Protein AF-A0AAW8AM11-F1 (afdb_monomer_lite)

Organism: Klebsiella pneumoniae (NCBI:txid573)

InterPro domains:
  IPR050902 ABC Transporter Solute-Binding [PTHR30535] (2-83)

Sequence (86 aa):
WLDEIKERVATAPEEDRTKVYFEMATWPEGYSTCSEGSFGLHECIVTAGGINIFGDHNQSFFDVDPEAVMIRNPDVILNYGYGDYA

Secondary structure (DSSP, 8-state):
-HHHHHHHHHTS-GGGPPEEEEEETTSTTS-EEE-TTSTTHHHHHHHTT-EETTTT-SSSEEE--HHHHHHH--SEEEEES-SS--

Structure (mmCIF, N/CA/C/O backbone):
data_AF-A0AAW8AM11-F1
#
_entry.id   AF-A0AAW8AM11-F1
#
loop_
_atom_site.group_PDB
_atom_site.id
_atom_site.type_symbol
_atom_site.label_atom_id
_atom_site.label_alt_id
_atom_site.label_comp_id
_atom_site.label_asym_id
_atom_site.label_entity_id
_atom_site.label_seq_id
_atom_site.pdbx_PDB_ins_code
_atom_site.Cartn_x
_atom_site.Cartn_y
_atom_site.Cartn_z
_atom_site.occupancy
_atom_site.B_iso_or_equiv
_atom_site.auth_seq_id
_atom_site.auth_comp_id
_atom_site.auth_asym_id
_atom_site.auth_atom_id
_atom_site.pdbx_PDB_model_num
ATOM 1 N N . TRP A 1 1 ? -6.940 14.301 14.577 1.00 80.88 1 TRP A N 1
ATOM 2 C CA . TRP A 1 1 ? -7.297 13.784 13.240 1.00 80.88 1 TRP A CA 1
ATOM 3 C C . TRP A 1 1 ? -6.592 12.465 12.934 1.00 80.88 1 TRP A C 1
ATOM 5 O O . TRP A 1 1 ? -7.285 11.481 12.756 1.00 80.88 1 TRP A O 1
ATOM 15 N N . LEU A 1 2 ? -5.255 12.376 12.972 1.00 87.81 2 LEU A N 1
ATOM 16 C CA . LEU A 1 2 ? -4.545 11.088 12.874 1.00 87.81 2 LEU A CA 1
ATOM 17 C C . LEU A 1 2 ? -4.930 10.102 13.988 1.00 87.81 2 LEU A C 1
ATOM 19 O O . LEU A 1 2 ? -5.127 8.927 13.702 1.00 87.81 2 LEU A O 1
ATOM 23 N N . ASP A 1 3 ? -5.090 10.574 15.226 1.00 91.56 3 ASP A N 1
ATOM 24 C CA . ASP A 1 3 ? -5.520 9.708 16.337 1.00 91.56 3 ASP A CA 1
ATOM 25 C C . ASP A 1 3 ? -6.925 9.138 16.104 1.00 91.56 3 ASP A C 1
ATOM 27 O O . ASP A 1 3 ? -7.158 7.959 16.319 1.00 91.56 3 ASP A O 1
ATOM 31 N N . GLU A 1 4 ? -7.825 9.939 15.533 1.00 92.31 4 GLU A N 1
ATOM 32 C CA . GLU A 1 4 ? -9.188 9.525 15.179 1.00 92.31 4 GLU A CA 1
ATOM 33 C C . GLU A 1 4 ? -9.202 8.464 14.063 1.00 92.31 4 GLU A C 1
ATOM 35 O O . GLU A 1 4 ? -10.011 7.539 14.089 1.00 92.31 4 GLU A O 1
ATOM 40 N N . ILE A 1 5 ? -8.289 8.568 13.088 1.00 90.00 5 ILE A N 1
ATOM 41 C CA . ILE A 1 5 ? -8.103 7.537 12.055 1.00 90.00 5 ILE A C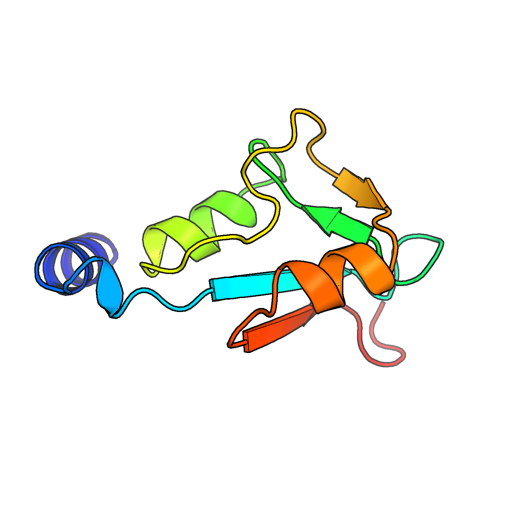A 1
ATOM 42 C C . ILE A 1 5 ? -7.622 6.240 12.707 1.00 90.00 5 ILE A C 1
ATOM 44 O O . ILE A 1 5 ? -8.214 5.190 12.476 1.00 90.00 5 ILE A O 1
ATOM 48 N N . LYS A 1 6 ? -6.596 6.315 13.563 1.00 89.00 6 LYS A N 1
ATOM 49 C CA . LYS A 1 6 ? -6.046 5.146 14.263 1.00 89.00 6 LYS A CA 1
ATOM 50 C C . LYS A 1 6 ? -7.083 4.467 15.152 1.00 89.00 6 LYS A C 1
ATOM 52 O O . LYS A 1 6 ? -7.173 3.246 15.137 1.00 89.00 6 LYS A O 1
ATOM 57 N N . GLU A 1 7 ? -7.880 5.241 15.885 1.00 91.62 7 GLU A N 1
ATOM 58 C CA . GLU A 1 7 ? -8.965 4.722 16.722 1.00 91.62 7 GLU A CA 1
ATOM 59 C C . GLU A 1 7 ? -10.017 3.984 15.891 1.00 91.62 7 GLU A C 1
ATOM 61 O O . GLU A 1 7 ? -10.394 2.866 16.236 1.00 91.62 7 GLU A O 1
ATOM 66 N N . ARG A 1 8 ? -10.452 4.557 14.760 1.00 89.50 8 ARG A N 1
ATOM 67 C CA . ARG A 1 8 ? -11.410 3.889 13.865 1.00 89.50 8 ARG A CA 1
ATOM 68 C C . ARG A 1 8 ? -10.832 2.617 13.254 1.00 89.50 8 ARG A C 1
ATOM 70 O O . ARG A 1 8 ? -11.482 1.576 13.298 1.00 89.50 8 ARG A O 1
ATOM 77 N N . VAL A 1 9 ? -9.609 2.678 12.732 1.00 90.25 9 VAL A N 1
ATOM 78 C CA . VAL A 1 9 ? -8.927 1.525 12.124 1.00 90.25 9 VAL A CA 1
ATOM 79 C C . VAL A 1 9 ? -8.704 0.404 13.143 1.00 90.25 9 VAL A C 1
ATOM 81 O O . VAL A 1 9 ? -8.882 -0.760 12.805 1.00 90.25 9 VAL A O 1
ATOM 84 N N . ALA A 1 10 ? -8.390 0.726 14.402 1.00 87.56 10 ALA A N 1
ATOM 85 C CA . ALA A 1 10 ? -8.216 -0.270 15.462 1.00 87.56 10 ALA A CA 1
ATOM 86 C C . ALA A 1 10 ? -9.500 -1.059 15.777 1.00 87.56 10 ALA A C 1
ATOM 88 O O . ALA A 1 10 ? -9.419 -2.174 16.287 1.00 87.56 10 ALA A O 1
ATOM 89 N N . THR A 1 11 ? -10.676 -0.495 15.478 1.00 88.75 11 THR A N 1
ATOM 90 C CA . THR A 1 11 ? -11.968 -1.184 15.640 1.00 88.75 11 THR A CA 1
ATOM 91 C C . THR A 1 11 ? -12.384 -2.012 14.423 1.00 88.75 11 THR A C 1
ATOM 93 O O . THR A 1 11 ? -13.341 -2.778 14.525 1.00 88.75 11 THR A O 1
ATOM 96 N N . ALA A 1 12 ? -11.688 -1.878 13.289 1.00 86.50 12 ALA A N 1
ATOM 97 C CA . ALA A 1 12 ? -11.989 -2.633 12.078 1.00 86.50 12 ALA A CA 1
ATOM 98 C C . ALA A 1 12 ? -11.430 -4.070 12.170 1.00 86.50 12 ALA A C 1
ATOM 100 O O . ALA A 1 12 ? -10.262 -4.243 12.540 1.00 86.50 12 ALA A O 1
ATOM 101 N N . PRO A 1 13 ? -12.222 -5.104 11.825 1.00 88.19 13 PRO A N 1
ATOM 102 C CA . PRO A 1 13 ? -11.740 -6.479 11.729 1.00 88.19 13 PRO A CA 1
ATOM 103 C C . PRO A 1 13 ? -10.574 -6.616 10.746 1.00 88.19 13 PRO A C 1
ATOM 105 O O . PRO A 1 13 ? -10.531 -5.947 9.715 1.00 88.19 13 PRO A O 1
ATOM 108 N N . GLU A 1 14 ? -9.632 -7.519 11.030 1.00 82.56 14 GLU A N 1
ATOM 109 C CA . GLU A 1 14 ? -8.500 -7.754 10.120 1.00 82.56 14 GLU A CA 1
ATOM 110 C C . GLU A 1 14 ? -8.938 -8.327 8.767 1.00 82.56 14 GLU A C 1
ATOM 112 O O . GLU A 1 14 ? -8.302 -8.050 7.754 1.00 82.56 14 GLU A O 1
ATOM 117 N N . GLU A 1 15 ? -10.039 -9.079 8.750 1.00 85.19 15 GLU A N 1
ATOM 118 C CA . GLU A 1 15 ? -10.655 -9.640 7.541 1.00 85.19 15 GLU A CA 1
ATOM 119 C C . GLU A 1 15 ? -11.252 -8.579 6.606 1.00 85.19 15 GLU A C 1
ATOM 121 O O . GLU A 1 15 ? -11.329 -8.810 5.402 1.00 85.19 15 GLU A O 1
ATOM 126 N N . ASP A 1 16 ? -11.592 -7.402 7.140 1.00 86.75 16 ASP A N 1
ATOM 127 C CA . ASP A 1 16 ? -12.145 -6.281 6.373 1.00 86.75 16 ASP A CA 1
ATOM 128 C C . ASP A 1 16 ? -11.052 -5.341 5.839 1.00 86.75 16 ASP A C 1
ATOM 130 O O . ASP A 1 16 ? -11.342 -4.351 5.157 1.00 86.75 16 ASP A O 1
ATOM 134 N N . ARG A 1 17 ? -9.775 -5.613 6.144 1.00 89.38 17 ARG A N 1
ATOM 135 C CA . ARG A 1 17 ? -8.670 -4.777 5.672 1.00 89.38 17 ARG A CA 1
ATOM 136 C C . ARG A 1 17 ? -8.496 -4.927 4.168 1.00 89.38 17 ARG A C 1
ATOM 138 O O . ARG A 1 17 ? -8.172 -5.995 3.654 1.00 89.38 17 ARG A O 1
ATOM 145 N N . THR A 1 18 ? -8.637 -3.811 3.466 1.00 93.19 18 THR A N 1
ATOM 146 C CA . THR A 1 18 ? -8.482 -3.736 2.014 1.00 93.19 18 THR A CA 1
ATOM 147 C C . THR A 1 18 ? -7.044 -4.043 1.597 1.00 93.19 18 THR A C 1
ATOM 149 O O . THR A 1 18 ? -6.106 -3.393 2.066 1.00 93.19 18 THR A O 1
ATOM 152 N N . LYS A 1 19 ? -6.860 -4.989 0.672 1.00 94.38 19 LYS A N 1
ATOM 153 C CA . LYS A 1 19 ? -5.581 -5.235 -0.004 1.00 94.38 19 LYS A CA 1
ATOM 154 C C . LYS A 1 19 ? -5.347 -4.158 -1.056 1.00 94.38 19 LYS A C 1
ATOM 156 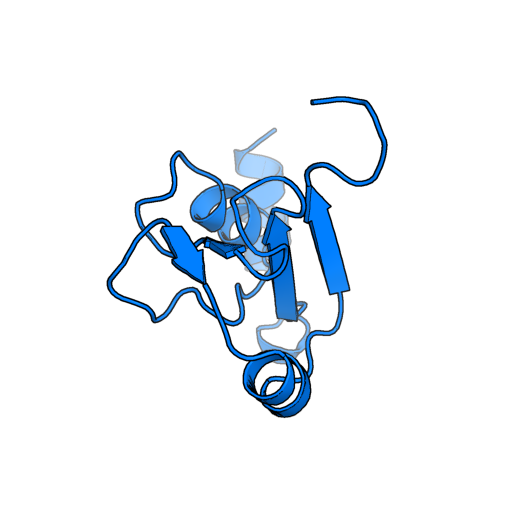O O . LYS A 1 19 ? -6.122 -4.022 -2.002 1.00 94.38 19 LYS A O 1
ATOM 161 N N . VAL A 1 20 ? -4.265 -3.410 -0.901 1.00 94.44 20 VAL A N 1
ATOM 162 C CA . VAL A 1 20 ? -3.921 -2.264 -1.740 1.00 94.44 20 VAL A CA 1
ATOM 163 C C . VAL A 1 20 ? -2.647 -2.560 -2.515 1.00 94.44 20 VAL A C 1
ATOM 165 O O . VAL A 1 20 ? -1.622 -2.910 -1.927 1.00 94.44 20 VAL A O 1
ATOM 168 N N . TYR A 1 21 ? -2.710 -2.372 -3.830 1.00 92.62 21 TYR A N 1
ATOM 169 C CA . TYR A 1 21 ? -1.543 -2.279 -4.702 1.00 92.62 21 TYR A CA 1
ATOM 170 C C . TYR A 1 21 ? -1.257 -0.811 -5.010 1.00 92.62 21 TYR A C 1
ATOM 172 O O . TYR A 1 21 ? -2.169 -0.082 -5.398 1.00 92.62 21 TYR A O 1
ATOM 180 N N . PHE A 1 22 ? -0.014 -0.373 -4.823 1.00 90.50 22 PHE A N 1
ATOM 181 C CA . PHE A 1 22 ? 0.422 0.971 -5.189 1.00 90.50 22 PHE A CA 1
ATOM 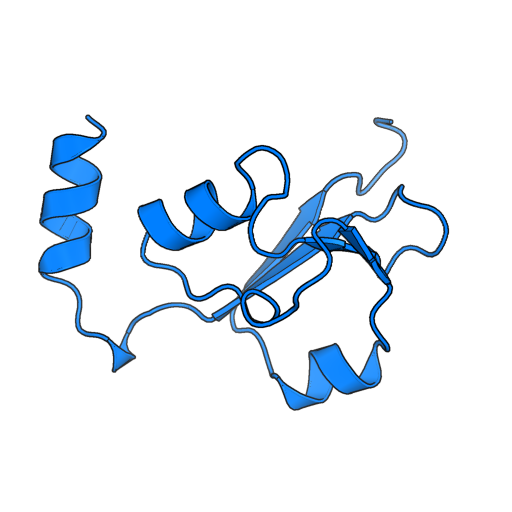182 C C . PHE A 1 22 ? 1.330 0.885 -6.412 1.00 90.50 22 PHE A C 1
ATOM 184 O O . PHE A 1 22 ? 2.400 0.289 -6.345 1.00 90.50 22 PHE A O 1
ATOM 191 N N . GLU A 1 23 ? 0.895 1.486 -7.510 1.00 88.12 23 GLU A N 1
ATOM 192 C CA . GLU A 1 23 ? 1.579 1.468 -8.797 1.00 88.12 23 GLU A CA 1
ATOM 193 C C . GLU A 1 23 ? 2.109 2.865 -9.111 1.00 88.12 23 GLU A C 1
ATOM 195 O O . GLU A 1 23 ? 1.357 3.837 -9.136 1.00 88.12 23 GLU A O 1
ATOM 200 N N . MET A 1 24 ? 3.409 2.976 -9.359 1.00 82.75 24 MET A N 1
ATOM 201 C CA . MET A 1 24 ? 4.056 4.182 -9.865 1.00 82.75 24 MET A CA 1
ATOM 202 C C . MET A 1 24 ? 4.231 4.045 -11.368 1.00 82.75 24 MET A C 1
ATOM 204 O O . MET A 1 24 ? 5.212 3.480 -11.846 1.00 82.75 24 MET A O 1
ATOM 208 N N . ALA A 1 25 ? 3.284 4.606 -12.114 1.00 66.12 25 ALA A N 1
ATOM 209 C CA . ALA A 1 25 ? 3.233 4.492 -13.567 1.00 66.12 25 ALA A CA 1
ATOM 210 C C . ALA A 1 25 ? 4.396 5.208 -14.285 1.00 66.12 25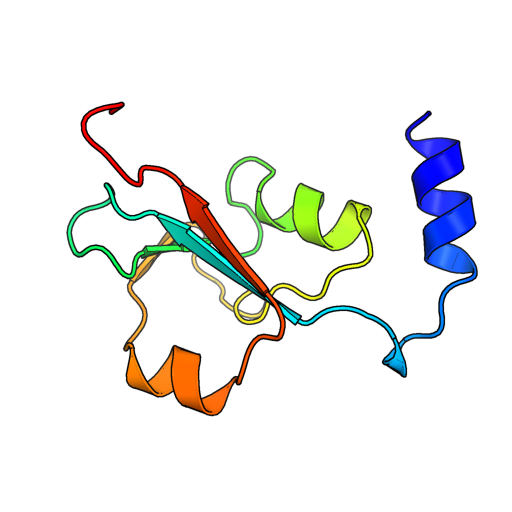 ALA A C 1
ATOM 212 O O . ALA A 1 25 ? 4.657 4.938 -15.454 1.00 66.12 25 ALA A O 1
ATOM 213 N N . THR A 1 26 ? 5.079 6.138 -13.608 1.00 64.50 26 THR A N 1
ATOM 214 C CA . THR A 1 26 ? 6.103 7.023 -14.196 1.00 64.50 26 THR A CA 1
ATOM 215 C C . THR A 1 26 ? 7.541 6.655 -13.818 1.00 64.50 26 THR A C 1
ATOM 217 O O . THR A 1 26 ? 8.483 7.277 -14.309 1.00 64.50 26 THR A O 1
ATOM 220 N N . TRP A 1 27 ? 7.729 5.639 -12.972 1.00 60.25 27 TRP A N 1
ATOM 221 C CA . TRP A 1 27 ? 9.031 5.040 -12.656 1.00 60.25 27 TRP A CA 1
ATOM 222 C C . TRP A 1 27 ? 9.224 3.819 -13.590 1.00 60.25 27 TRP A C 1
ATOM 224 O O . TRP A 1 27 ? 8.236 3.193 -13.969 1.00 60.25 27 TRP A O 1
ATOM 234 N N . PRO A 1 28 ? 10.444 3.551 -14.093 1.00 58.16 28 PRO A N 1
ATOM 235 C CA . PRO A 1 28 ? 10.789 3.449 -15.517 1.00 58.16 28 PRO A CA 1
ATOM 236 C C . PRO A 1 28 ? 10.076 2.375 -16.361 1.00 58.16 28 PRO A C 1
ATOM 238 O O . PRO A 1 28 ? 10.172 2.457 -17.584 1.00 58.16 28 PRO A O 1
ATOM 241 N N . GLU A 1 29 ? 9.354 1.417 -15.771 1.00 62.91 29 GLU A N 1
ATOM 242 C CA . GLU A 1 29 ? 8.644 0.347 -16.497 1.00 62.91 29 GLU A CA 1
ATOM 243 C C . GLU A 1 29 ? 7.139 0.221 -16.166 1.00 62.91 29 GLU A C 1
ATOM 245 O O . GLU A 1 29 ? 6.476 -0.705 -16.628 1.00 62.91 29 GLU A O 1
ATOM 250 N N . GLY A 1 30 ? 6.551 1.166 -15.422 1.00 67.25 30 GLY A N 1
ATOM 251 C CA . GLY A 1 30 ? 5.096 1.266 -15.214 1.00 67.25 30 GLY A CA 1
ATOM 252 C C . GLY A 1 30 ? 4.496 0.307 -14.175 1.00 67.25 30 GLY A C 1
ATOM 253 O O . GLY A 1 30 ? 3.386 0.553 -13.716 1.00 67.25 30 GLY A O 1
ATOM 254 N N . TYR A 1 31 ? 5.241 -0.718 -13.750 1.00 79.12 31 TYR A N 1
ATOM 255 C CA . TYR A 1 31 ? 4.881 -1.660 -12.675 1.00 79.12 31 TYR A CA 1
ATOM 256 C C . TYR A 1 31 ? 5.722 -1.465 -11.407 1.00 79.12 31 TYR A C 1
ATOM 258 O O . TYR A 1 31 ? 5.894 -2.383 -10.598 1.00 79.12 31 TYR A O 1
ATOM 266 N N . SER A 1 32 ? 6.275 -0.271 -11.218 1.00 85.50 32 SER A N 1
ATOM 267 C CA . SER A 1 32 ? 7.034 0.047 -10.016 1.00 85.50 32 SER A CA 1
ATOM 268 C C . SER A 1 32 ? 6.097 0.156 -8.809 1.00 85.50 32 SER A C 1
ATOM 270 O O . SER A 1 32 ? 5.060 0.810 -8.868 1.00 85.50 32 SER A O 1
ATOM 272 N N . THR A 1 33 ? 6.465 -0.460 -7.690 1.00 88.12 33 THR A N 1
ATOM 273 C CA . THR A 1 33 ? 5.709 -0.446 -6.428 1.00 88.12 33 THR A CA 1
ATOM 274 C C . THR A 1 33 ? 6.588 0.012 -5.266 1.00 88.12 33 THR A C 1
ATOM 276 O O . THR A 1 33 ? 7.802 0.185 -5.403 1.00 88.12 33 THR A O 1
ATOM 279 N N . CYS A 1 34 ? 5.963 0.214 -4.106 1.00 87.25 34 CYS A N 1
ATOM 280 C CA . CYS A 1 34 ? 6.623 0.549 -2.850 1.00 87.25 34 CYS A CA 1
ATOM 281 C C . CYS A 1 34 ? 6.426 -0.510 -1.756 1.00 87.25 34 CYS A C 1
ATOM 283 O O . CYS A 1 34 ? 5.328 -1.057 -1.606 1.00 87.25 34 CYS A O 1
ATOM 285 N N . SER A 1 35 ? 7.437 -0.692 -0.906 1.00 87.25 35 SER A N 1
ATOM 286 C CA . SER A 1 35 ? 7.338 -1.389 0.388 1.00 87.25 35 SER A CA 1
ATOM 287 C C . SER A 1 35 ? 7.820 -0.511 1.557 1.00 87.25 35 SER A C 1
ATOM 289 O O . SER A 1 35 ? 7.838 0.719 1.453 1.00 87.25 35 SER A O 1
ATOM 291 N N . GLU A 1 36 ? 8.150 -1.106 2.703 1.00 84.94 36 GLU A N 1
ATOM 292 C CA . GLU A 1 36 ? 8.684 -0.396 3.867 1.00 84.94 36 GLU A CA 1
ATOM 293 C C . GLU A 1 36 ? 9.908 0.484 3.505 1.00 84.94 36 GLU A C 1
ATOM 295 O O . GLU A 1 36 ? 10.770 0.124 2.697 1.00 84.94 36 GLU A O 1
ATOM 300 N N . GLY A 1 37 ? 9.971 1.696 4.070 1.00 80.44 37 GLY A N 1
ATOM 301 C CA . GLY A 1 37 ? 11.031 2.670 3.769 1.00 80.44 37 GLY A CA 1
ATOM 302 C C . GLY A 1 37 ? 10.805 3.518 2.508 1.00 80.44 37 GLY A C 1
ATOM 303 O O . GLY A 1 37 ? 11.677 4.298 2.127 1.00 80.44 37 GLY A O 1
ATOM 304 N N . SER A 1 38 ? 9.631 3.430 1.877 1.00 81.31 38 SER A N 1
ATOM 305 C CA . SER A 1 38 ? 9.290 4.159 0.642 1.00 81.31 38 SER A CA 1
ATOM 306 C C . SER A 1 38 ? 8.721 5.555 0.880 1.00 81.31 38 SER A C 1
ATOM 308 O O . SER A 1 38 ? 7.589 5.851 0.496 1.00 81.31 38 SER A O 1
ATOM 310 N N . PHE A 1 39 ? 9.491 6.421 1.539 1.00 80.62 39 PHE A N 1
ATOM 311 C CA . PHE A 1 39 ? 9.120 7.824 1.794 1.00 80.62 39 PHE A CA 1
ATOM 312 C C . PHE A 1 39 ? 7.723 8.031 2.423 1.00 80.62 39 PHE A C 1
ATOM 314 O O . PHE A 1 39 ? 7.100 9.069 2.207 1.00 80.62 39 PHE A O 1
ATOM 321 N N . GLY A 1 40 ? 7.216 7.079 3.211 1.00 82.75 40 GLY A N 1
ATOM 322 C CA . GLY A 1 40 ? 5.907 7.202 3.857 1.00 82.75 40 GLY A CA 1
ATOM 323 C C . GLY A 1 40 ? 4.733 6.597 3.078 1.00 82.75 40 GLY A C 1
ATOM 324 O O . GLY A 1 40 ? 3.625 6.579 3.607 1.00 82.75 40 GLY A O 1
ATOM 325 N N . LEU A 1 41 ? 4.922 6.114 1.841 1.00 87.38 41 LEU A N 1
ATOM 326 C CA . LEU A 1 41 ? 3.822 5.587 1.015 1.00 87.38 41 LEU A CA 1
ATOM 327 C C . LEU A 1 41 ? 3.226 4.299 1.596 1.00 87.38 41 LEU A C 1
ATOM 329 O O . LEU A 1 41 ? 2.006 4.162 1.699 1.00 87.38 41 LEU A O 1
ATOM 333 N N . HIS A 1 42 ? 4.087 3.378 2.031 1.00 89.00 42 HIS A N 1
ATOM 334 C CA . HIS A 1 42 ? 3.665 2.167 2.730 1.00 89.00 42 HIS A CA 1
ATOM 335 C C . HIS A 1 42 ? 2.951 2.522 4.043 1.00 89.00 42 HIS A C 1
ATOM 337 O O . HIS A 1 42 ? 1.870 2.013 4.338 1.00 89.00 42 HIS A O 1
ATOM 343 N N . GLU A 1 43 ? 3.518 3.457 4.797 1.00 90.88 43 GLU A N 1
ATOM 344 C CA . GLU A 1 43 ? 3.019 3.916 6.084 1.00 90.88 43 GLU A CA 1
ATOM 345 C C . GLU A 1 43 ? 1.652 4.595 5.949 1.00 90.88 43 GLU A C 1
ATOM 347 O O . GLU A 1 43 ? 0.803 4.426 6.823 1.00 90.88 43 GLU A O 1
ATOM 352 N N . CYS A 1 44 ? 1.389 5.307 4.850 1.00 90.56 44 CYS A N 1
ATOM 353 C CA . CYS A 1 44 ? 0.073 5.857 4.534 1.00 90.56 44 CYS A CA 1
ATOM 354 C C . CYS A 1 44 ? -0.984 4.758 4.354 1.00 90.56 44 CYS A C 1
ATOM 356 O O . CYS A 1 44 ? -2.070 4.875 4.923 1.00 90.56 44 CYS A O 1
ATOM 358 N N . ILE A 1 45 ? -0.666 3.688 3.616 1.00 91.25 45 ILE A N 1
ATOM 359 C CA . ILE A 1 45 ? -1.581 2.553 3.398 1.00 91.25 45 ILE A CA 1
ATOM 360 C C . ILE A 1 45 ? -1.893 1.868 4.732 1.00 91.25 45 ILE A C 1
ATOM 362 O O . ILE A 1 45 ? -3.060 1.677 5.074 1.00 91.25 45 ILE A O 1
ATOM 366 N N . VAL A 1 46 ? -0.857 1.567 5.518 1.00 91.12 46 VAL A N 1
ATOM 367 C CA . VAL A 1 46 ? -1.006 0.888 6.813 1.00 91.12 46 VAL A CA 1
ATOM 368 C C . VAL A 1 46 ? -1.742 1.767 7.827 1.00 91.12 46 VAL A C 1
ATOM 370 O O . VAL A 1 46 ? -2.628 1.288 8.531 1.00 91.12 46 VAL A O 1
ATOM 373 N N . THR A 1 47 ? -1.444 3.069 7.877 1.00 91.12 47 THR A N 1
ATOM 374 C CA . THR A 1 47 ? -2.124 4.015 8.782 1.00 91.12 47 THR A CA 1
ATOM 375 C C . THR A 1 47 ? -3.608 4.159 8.445 1.00 91.12 47 THR A C 1
ATOM 377 O O . THR A 1 47 ? -4.419 4.368 9.344 1.00 91.12 47 THR A O 1
ATOM 380 N N . ALA A 1 48 ? -3.978 4.018 7.170 1.00 90.69 48 ALA A N 1
ATOM 381 C CA . ALA A 1 48 ? -5.370 4.003 6.730 1.00 90.69 48 ALA A CA 1
ATOM 382 C C . ALA A 1 48 ? -6.093 2.670 7.017 1.00 90.69 48 ALA A C 1
ATOM 384 O O . ALA A 1 48 ? -7.299 2.585 6.801 1.00 90.69 48 ALA A O 1
ATOM 385 N N . GLY A 1 49 ? -5.387 1.646 7.512 1.00 90.94 49 GLY A N 1
ATOM 386 C CA . GLY A 1 49 ? -5.936 0.313 7.775 1.00 90.94 49 GLY A CA 1
ATOM 387 C C . GLY A 1 49 ? -5.890 -0.643 6.583 1.00 90.94 49 GLY A C 1
ATOM 388 O O . GLY A 1 49 ? -6.475 -1.721 6.650 1.00 90.94 49 GLY A O 1
ATOM 389 N N . GLY A 1 50 ? -5.209 -0.266 5.501 1.00 91.75 50 GLY A N 1
ATOM 390 C CA . GLY A 1 50 ? -4.999 -1.124 4.342 1.00 91.75 50 GLY A CA 1
ATOM 391 C C . GLY A 1 50 ? -3.819 -2.078 4.519 1.00 91.75 50 GLY A C 1
ATOM 392 O O . GLY A 1 50 ? -2.907 -1.848 5.315 1.00 91.75 50 GLY A O 1
ATOM 393 N N . ILE A 1 51 ? -3.814 -3.142 3.722 1.00 93.12 51 ILE A N 1
ATOM 394 C CA . ILE A 1 51 ? -2.700 -4.081 3.599 1.00 93.12 51 ILE A CA 1
ATOM 395 C C . ILE A 1 51 ? -1.998 -3.788 2.278 1.00 93.12 51 ILE A C 1
ATOM 397 O O . ILE A 1 51 ? -2.558 -4.036 1.213 1.00 93.12 51 ILE A O 1
ATOM 401 N N . ASN A 1 52 ? -0.767 -3.277 2.331 1.00 92.88 52 ASN A N 1
ATOM 402 C CA . ASN A 1 52 ? 0.058 -3.177 1.131 1.00 92.88 52 ASN A CA 1
ATOM 403 C C . ASN A 1 52 ? 0.444 -4.593 0.683 1.00 92.88 52 ASN A C 1
ATOM 405 O O . ASN A 1 52 ? 1.177 -5.288 1.391 1.00 92.88 52 ASN A O 1
ATOM 409 N N . ILE A 1 53 ? -0.024 -5.000 -0.499 1.00 92.88 53 ILE A N 1
ATOM 410 C CA . ILE A 1 53 ? 0.207 -6.350 -1.012 1.00 92.88 53 ILE A CA 1
ATOM 411 C C . ILE A 1 53 ? 1.674 -6.653 -1.289 1.00 92.88 53 ILE A C 1
ATOM 413 O O . ILE A 1 53 ? 1.968 -7.818 -1.470 1.00 92.88 53 ILE A O 1
ATOM 417 N N . PHE A 1 54 ? 2.570 -5.668 -1.328 1.00 90.94 54 PHE A N 1
ATOM 418 C CA . PHE A 1 54 ? 4.016 -5.835 -1.512 1.00 90.94 54 PHE A CA 1
ATOM 419 C C . PHE A 1 54 ? 4.826 -5.251 -0.342 1.00 90.94 54 PHE A C 1
ATOM 421 O O . PHE A 1 54 ? 6.027 -5.012 -0.457 1.00 90.94 54 PHE A O 1
ATOM 428 N N . GLY A 1 55 ? 4.177 -5.008 0.802 1.00 86.75 55 GLY A N 1
ATOM 429 C CA . GLY A 1 55 ? 4.830 -4.465 1.994 1.00 86.75 55 GLY A CA 1
ATOM 430 C C . GLY A 1 55 ? 5.888 -5.388 2.612 1.00 86.75 55 GLY A C 1
ATOM 431 O O . GLY A 1 55 ? 6.716 -4.914 3.376 1.00 86.75 55 GLY A O 1
ATOM 432 N N . ASP A 1 56 ? 5.886 -6.676 2.262 1.00 87.38 56 ASP A N 1
ATOM 433 C CA . ASP A 1 56 ? 6.819 -7.717 2.714 1.00 87.38 56 ASP A CA 1
ATOM 434 C C . ASP A 1 56 ? 8.195 -7.673 2.026 1.00 87.38 56 ASP A C 1
ATOM 436 O O . ASP A 1 56 ? 9.087 -8.452 2.362 1.00 87.38 56 ASP A O 1
ATOM 440 N N . HIS A 1 57 ? 8.376 -6.796 1.039 1.00 86.44 57 HIS A N 1
ATOM 441 C CA . HIS A 1 57 ? 9.609 -6.718 0.268 1.00 86.44 57 HIS A CA 1
ATOM 442 C C . HIS A 1 57 ? 10.681 -5.866 0.963 1.00 86.44 57 HIS A C 1
ATOM 444 O O . HIS A 1 57 ? 10.404 -4.777 1.457 1.00 86.44 57 HIS A O 1
ATOM 450 N N . ASN A 1 58 ? 11.941 -6.306 0.908 1.00 82.06 58 ASN A N 1
ATOM 451 C CA . ASN A 1 58 ? 13.067 -5.603 1.549 1.00 82.06 58 ASN A CA 1
ATOM 452 C C . ASN A 1 58 ? 13.572 -4.366 0.781 1.00 82.06 58 ASN A C 1
ATOM 454 O O . ASN A 1 58 ? 14.454 -3.660 1.265 1.00 82.06 58 ASN A O 1
ATOM 458 N N . GLN A 1 59 ? 13.090 -4.140 -0.441 1.00 84.81 59 GLN A N 1
ATOM 459 C CA . GLN A 1 59 ? 13.495 -3.010 -1.277 1.00 84.81 59 GLN A CA 1
ATOM 460 C C . GLN A 1 59 ? 12.409 -1.953 -1.237 1.00 84.81 59 GLN A C 1
ATOM 462 O O . GLN A 1 59 ? 11.281 -2.288 -1.560 1.00 84.81 59 GLN A O 1
ATOM 467 N N . SER A 1 60 ? 12.749 -0.702 -0.926 1.00 83.69 60 SER A N 1
ATOM 468 C CA . SER A 1 60 ? 11.750 0.367 -0.847 1.00 83.69 60 SER A CA 1
ATOM 469 C C . SER A 1 60 ? 11.007 0.544 -2.175 1.00 83.69 60 SER A C 1
ATOM 471 O O . SER A 1 60 ? 9.809 0.309 -2.237 1.00 83.69 60 SER A O 1
ATOM 473 N N . PHE A 1 61 ? 11.711 0.845 -3.267 1.00 84.00 61 PHE A N 1
ATOM 474 C CA . PHE A 1 61 ? 11.116 0.947 -4.604 1.00 84.00 61 PHE A CA 1
ATOM 475 C C . PHE A 1 61 ? 11.661 -0.158 -5.498 1.00 84.00 61 PHE A C 1
ATOM 477 O O . PHE A 1 61 ? 12.874 -0.368 -5.539 1.00 84.00 61 PHE A O 1
ATOM 484 N N . PHE A 1 62 ? 10.777 -0.863 -6.196 1.00 87.12 62 PHE A N 1
ATOM 485 C CA . PHE A 1 62 ? 11.148 -1.960 -7.087 1.00 87.12 62 PHE A CA 1
ATOM 486 C C . PHE A 1 62 ? 10.047 -2.229 -8.106 1.00 87.12 62 PHE A C 1
ATOM 488 O O . PHE A 1 62 ? 8.886 -1.893 -7.882 1.00 87.12 62 PHE A O 1
ATOM 495 N N . ASP A 1 63 ? 10.422 -2.869 -9.205 1.00 88.06 63 ASP A N 1
ATOM 496 C CA . ASP A 1 63 ? 9.489 -3.325 -10.228 1.00 88.06 63 ASP A CA 1
ATOM 497 C C . ASP A 1 63 ? 8.958 -4.716 -9.887 1.00 88.06 63 ASP A C 1
ATOM 499 O O . ASP A 1 63 ? 9.688 -5.574 -9.374 1.00 88.06 63 ASP A O 1
ATOM 503 N N . VAL A 1 64 ? 7.674 -4.934 -10.160 1.00 88.25 64 VAL A N 1
ATOM 504 C CA . VAL A 1 64 ? 7.024 -6.235 -9.990 1.00 88.25 64 VAL A CA 1
ATOM 505 C C . VAL A 1 64 ? 6.524 -6.781 -11.312 1.00 88.25 64 VAL A C 1
ATOM 507 O O . VAL A 1 64 ? 6.152 -6.042 -12.218 1.00 88.25 64 VAL A O 1
ATOM 510 N N . ASP A 1 65 ? 6.483 -8.107 -11.396 1.00 88.69 65 ASP A N 1
ATOM 511 C CA . ASP A 1 65 ? 5.837 -8.788 -12.507 1.00 88.69 65 ASP A CA 1
ATOM 512 C C . ASP A 1 65 ? 4.308 -8.560 -12.444 1.00 88.69 65 ASP A C 1
ATOM 514 O O . ASP A 1 65 ? 3.712 -8.754 -11.373 1.00 88.69 65 ASP A O 1
ATOM 518 N N . PRO A 1 66 ? 3.644 -8.186 -13.554 1.00 86.25 66 PRO A N 1
ATOM 519 C CA . PRO A 1 66 ? 2.188 -8.051 -13.605 1.00 86.25 66 PRO A CA 1
ATOM 520 C C . PRO A 1 66 ? 1.445 -9.319 -13.147 1.00 86.25 66 PRO A C 1
ATOM 522 O O . PRO A 1 66 ? 0.391 -9.231 -12.511 1.00 86.25 66 PRO A O 1
ATOM 525 N N . GLU A 1 67 ? 1.993 -10.508 -13.413 1.00 90.06 67 GLU A N 1
ATOM 526 C CA . GLU A 1 67 ? 1.435 -11.782 -12.955 1.00 90.06 67 GLU A CA 1
ATOM 527 C C . GLU A 1 67 ? 1.488 -11.902 -11.427 1.00 90.06 67 GLU A C 1
ATOM 529 O O . GLU A 1 67 ? 0.560 -12.432 -10.812 1.00 90.06 67 GLU A O 1
ATOM 534 N N . ALA A 1 68 ? 2.522 -11.355 -10.780 1.00 89.94 68 ALA A N 1
ATOM 535 C CA . ALA A 1 68 ? 2.603 -11.323 -9.322 1.00 89.94 68 ALA A CA 1
ATOM 536 C C . ALA A 1 68 ? 1.502 -10.437 -8.718 1.00 89.94 68 ALA A C 1
ATOM 538 O O . ALA A 1 68 ? 0.922 -10.799 -7.690 1.00 89.94 68 ALA A O 1
ATOM 539 N N . V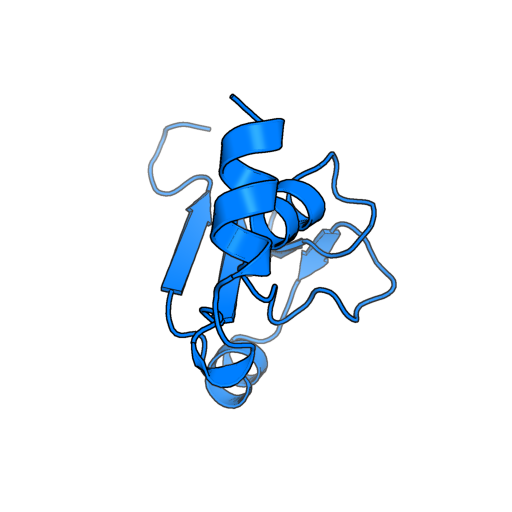AL A 1 69 ? 1.166 -9.317 -9.370 1.00 89.50 69 VAL A N 1
ATOM 540 C CA . VAL A 1 69 ? 0.032 -8.461 -8.977 1.00 89.50 69 VAL A CA 1
ATOM 541 C C . VAL A 1 69 ? -1.281 -9.241 -9.091 1.00 89.50 69 VAL A C 1
ATOM 543 O O . VAL A 1 69 ? -2.078 -9.252 -8.151 1.00 89.50 69 VAL A O 1
ATOM 546 N N . MET A 1 70 ? -1.480 -9.962 -10.200 1.00 89.12 70 MET A N 1
ATOM 547 C CA . MET A 1 70 ? -2.669 -10.794 -10.412 1.00 89.12 70 MET A CA 1
ATOM 548 C C . MET A 1 70 ? -2.810 -11.905 -9.364 1.00 89.12 70 MET A C 1
ATOM 550 O O . MET A 1 70 ? -3.902 -12.111 -8.838 1.00 89.12 70 MET A O 1
ATOM 554 N N . ILE A 1 71 ? -1.720 -12.603 -9.028 1.00 93.50 71 ILE A N 1
ATOM 555 C CA . ILE A 1 71 ? -1.722 -13.682 -8.026 1.00 93.50 71 ILE A CA 1
ATOM 556 C C . ILE A 1 71 ? -2.079 -13.145 -6.637 1.00 93.50 71 ILE A C 1
ATOM 558 O O . ILE A 1 71 ? -2.828 -13.791 -5.902 1.00 93.50 71 ILE A O 1
ATOM 562 N N . ARG A 1 72 ? -1.562 -11.966 -6.266 1.00 90.81 72 ARG A N 1
ATOM 563 C CA . ARG A 1 72 ? -1.856 -11.349 -4.963 1.00 90.81 72 ARG A CA 1
A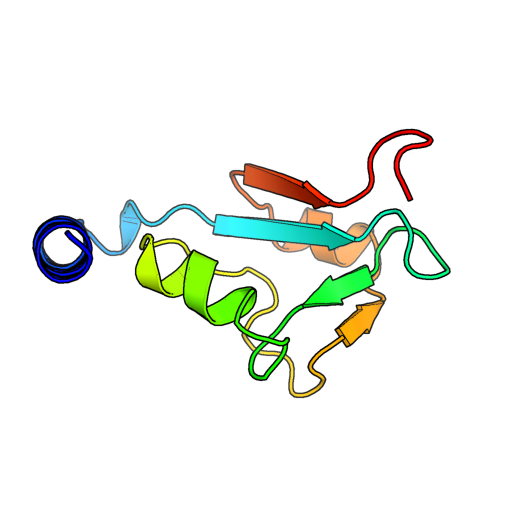TOM 564 C C . ARG A 1 72 ? -3.265 -10.745 -4.886 1.00 90.81 72 ARG A C 1
ATOM 566 O O . ARG A 1 72 ? -3.758 -10.545 -3.777 1.00 90.81 72 ARG A O 1
ATOM 573 N N . ASN A 1 73 ? -3.926 -10.535 -6.028 1.00 92.88 73 ASN A N 1
ATOM 574 C CA . ASN A 1 73 ? -5.335 -10.151 -6.155 1.00 92.88 73 ASN A CA 1
ATOM 575 C C . ASN A 1 73 ? -5.730 -8.986 -5.218 1.00 92.88 73 ASN A C 1
ATOM 577 O O . ASN A 1 73 ? -6.441 -9.212 -4.227 1.00 92.88 73 ASN A O 1
ATOM 581 N N . PRO A 1 74 ? -5.220 -7.762 -5.461 1.00 93.31 74 PRO A N 1
ATOM 582 C CA . PRO A 1 74 ? -5.570 -6.593 -4.659 1.00 93.31 74 PRO A CA 1
ATOM 583 C C . PRO A 1 74 ? -7.047 -6.224 -4.829 1.00 93.31 74 PRO A C 1
ATOM 585 O O . PRO A 1 74 ? -7.626 -6.409 -5.897 1.00 93.31 74 PRO A O 1
ATOM 588 N N . ASP A 1 75 ? -7.641 -5.647 -3.788 1.00 94.56 75 ASP A N 1
ATOM 589 C CA . ASP A 1 75 ? -9.016 -5.140 -3.835 1.00 94.56 75 ASP A CA 1
ATOM 590 C C . ASP A 1 75 ? -9.060 -3.726 -4.440 1.00 94.56 75 ASP A C 1
ATOM 592 O O . ASP A 1 75 ? -10.044 -3.333 -5.066 1.00 94.56 75 ASP A O 1
ATOM 596 N N . VAL A 1 76 ? -7.980 -2.954 -4.260 1.00 94.12 76 VAL A N 1
ATOM 597 C CA . VAL A 1 76 ? -7.828 -1.583 -4.763 1.00 94.12 76 VAL A CA 1
ATOM 598 C C . VAL A 1 76 ? -6.438 -1.390 -5.368 1.00 94.12 76 VAL A C 1
ATOM 600 O O . VAL A 1 76 ? -5.434 -1.811 -4.792 1.00 94.12 76 VAL A O 1
ATOM 603 N N . ILE A 1 77 ? -6.383 -0.693 -6.505 1.00 91.44 77 ILE A N 1
ATOM 604 C CA . ILE A 1 77 ? -5.143 -0.234 -7.138 1.00 91.44 77 ILE A CA 1
ATOM 605 C C . ILE A 1 77 ? -5.071 1.291 -7.022 1.00 91.44 77 ILE A C 1
ATOM 607 O O . ILE A 1 77 ? -5.972 2.000 -7.472 1.00 91.44 77 ILE A O 1
ATOM 611 N N . LEU A 1 78 ? -3.997 1.790 -6.414 1.00 89.56 78 LEU A N 1
ATOM 612 C CA . LEU A 1 78 ? -3.641 3.203 -6.368 1.00 89.56 78 LEU A CA 1
ATOM 613 C C . LEU A 1 78 ? -2.572 3.461 -7.423 1.00 89.56 78 LEU A C 1
ATOM 615 O O . LEU A 1 78 ? -1.425 3.072 -7.236 1.00 89.56 78 LEU A O 1
ATOM 619 N N . ASN A 1 79 ? -2.946 4.118 -8.517 1.00 86.25 79 ASN A N 1
ATOM 620 C CA . ASN A 1 79 ? -2.000 4.497 -9.558 1.00 86.25 79 ASN A CA 1
ATOM 621 C C . ASN A 1 79 ? -1.529 5.945 -9.347 1.00 86.25 79 ASN A C 1
ATOM 623 O O . ASN A 1 79 ? -2.329 6.885 -9.342 1.00 86.25 79 ASN A O 1
ATOM 627 N N . TYR A 1 80 ? -0.225 6.108 -9.157 1.00 79.19 80 TYR A N 1
ATOM 628 C CA . TYR A 1 80 ? 0.466 7.380 -9.045 1.00 79.19 80 TYR A CA 1
ATOM 629 C C . TYR A 1 80 ? 1.199 7.686 -10.355 1.00 79.19 80 TYR A C 1
ATOM 631 O O . TYR A 1 80 ? 2.088 6.942 -10.769 1.00 79.19 80 TYR A O 1
ATOM 639 N N . GLY A 1 81 ? 0.836 8.800 -10.995 1.00 71.25 81 GLY A N 1
ATOM 640 C CA . GLY A 1 81 ? 1.420 9.217 -12.274 1.00 71.25 81 GLY A CA 1
ATOM 641 C C . GLY A 1 81 ? 0.622 8.803 -13.515 1.00 71.25 81 GLY A C 1
ATOM 642 O O . GLY A 1 81 ? 1.158 8.849 -14.617 1.00 71.25 81 GLY A O 1
ATOM 643 N N . TYR A 1 82 ? -0.653 8.416 -13.378 1.00 58.47 82 TYR A N 1
ATOM 644 C CA . TYR A 1 82 ? -1.525 8.214 -14.540 1.00 58.47 82 TYR A CA 1
ATOM 645 C C . TYR A 1 82 ? -1.820 9.549 -15.251 1.00 58.47 82 TYR A C 1
ATOM 647 O O . TYR A 1 82 ? -2.557 10.391 -14.733 1.00 58.47 82 TYR A O 1
ATOM 655 N N . GLY A 1 83 ? -1.271 9.719 -16.456 1.00 58.44 83 GLY A N 1
ATOM 656 C CA . GLY A 1 83 ? -1.419 10.914 -17.298 1.00 58.44 83 GLY A CA 1
ATOM 657 C C . GLY A 1 83 ? -0.169 11.802 -17.306 1.00 58.44 83 GLY A C 1
ATOM 658 O O . GLY A 1 83 ? 0.703 11.638 -16.463 1.00 58.44 83 GLY A O 1
ATOM 659 N N . ASP A 1 84 ? -0.094 12.745 -18.253 1.00 55.94 84 ASP A N 1
ATOM 660 C CA . ASP A 1 84 ? 1.020 13.696 -18.509 1.00 55.94 84 ASP A CA 1
ATOM 661 C C . ASP A 1 84 ? 1.328 14.681 -17.344 1.00 55.94 84 ASP A C 1
ATOM 663 O O . ASP A 1 84 ? 1.786 15.803 -17.546 1.00 55.94 84 ASP A O 1
ATOM 667 N N . TYR A 1 85 ? 1.052 14.297 -16.099 1.00 53.25 85 TYR A N 1
ATOM 668 C CA . TYR A 1 85 ? 1.230 15.096 -14.888 1.00 53.25 85 TYR A CA 1
ATOM 669 C C . TYR A 1 85 ? 2.441 14.637 -14.059 1.00 53.25 85 TYR A C 1
ATOM 671 O O . TYR A 1 85 ? 2.361 14.585 -12.830 1.00 53.25 85 TYR A O 1
ATOM 679 N N . ALA A 1 86 ? 3.545 14.306 -14.736 1.00 49.81 86 ALA A N 1
ATOM 680 C CA . ALA A 1 86 ? 4.862 14.090 -14.134 1.00 49.81 86 ALA A CA 1
ATOM 681 C C . ALA A 1 86 ? 5.800 15.266 -14.433 1.00 49.81 86 ALA A C 1
ATOM 683 O O . ALA A 1 86 ? 5.846 15.698 -15.607 1.00 49.81 86 ALA A O 1
#

Radius of gyration: 13.49 Å; chains: 1; bounding box: 26×29×35 Å

Foldseek 3Di:
DLVVLQVVLVPDDLVPAFEEWEWECVPDPGQKGAEPPQPCPNVVCVSNNHDDLCNPDPDGIDGDDPVSCVVSPGPYYHYDPPDPPD

pLDDT: mean 84.53, std 10.54, range [49.81, 94.56]